Protein AF-X6GW49-F1 (afdb_monomer_lite)

Structure (mmCIF, N/CA/C/O backbone):
data_AF-X6GW49-F1
#
_entry.id   AF-X6GW49-F1
#
loop_
_atom_site.group_PDB
_atom_site.id
_atom_site.type_symbol
_atom_site.label_atom_id
_atom_site.label_alt_id
_atom_site.label_comp_id
_atom_site.label_asym_id
_atom_site.label_entity_id
_atom_site.label_seq_id
_atom_site.pdbx_PDB_ins_code
_atom_site.Cartn_x
_atom_site.Cartn_y
_atom_site.Cartn_z
_atom_site.occupancy
_atom_site.B_iso_or_equiv
_atom_site.auth_seq_id
_atom_site.auth_comp_id
_atom_site.auth_asym_id
_atom_site.auth_atom_id
_atom_site.pdbx_PDB_model_num
ATOM 1 N N . MET A 1 1 ? -3.296 -6.274 -14.063 1.00 69.88 1 MET A N 1
ATOM 2 C CA . MET A 1 1 ? -2.444 -6.540 -12.881 1.00 69.88 1 MET A CA 1
ATOM 3 C C . MET A 1 1 ? -2.316 -5.297 -12.010 1.00 69.88 1 MET A C 1
ATOM 5 O O . MET A 1 1 ? -2.783 -5.342 -10.883 1.00 69.88 1 MET A O 1
ATOM 9 N N . LEU A 1 2 ? -1.784 -4.180 -12.525 1.00 82.44 2 LEU A N 1
ATOM 10 C CA . LEU A 1 2 ? -1.630 -2.944 -11.738 1.00 82.44 2 LEU A CA 1
ATOM 11 C C . LEU A 1 2 ? -2.957 -2.358 -11.237 1.00 82.44 2 LEU A C 1
ATOM 13 O O . LEU A 1 2 ? -3.031 -1.969 -10.076 1.00 82.44 2 LEU A O 1
ATOM 17 N N . ASP A 1 3 ? -4.015 -2.382 -12.053 1.00 88.25 3 ASP A N 1
ATOM 18 C CA . ASP A 1 3 ? -5.339 -1.904 -11.620 1.00 88.25 3 ASP A CA 1
ATOM 19 C C . ASP A 1 3 ? -5.921 -2.747 -10.482 1.00 88.25 3 ASP A C 1
ATOM 21 O O . ASP A 1 3 ? -6.488 -2.203 -9.540 1.00 88.25 3 ASP A O 1
ATOM 25 N N . ALA A 1 4 ? -5.727 -4.069 -10.532 1.00 89.88 4 ALA A N 1
ATOM 26 C CA . ALA A 1 4 ? -6.169 -4.983 -9.482 1.00 89.88 4 ALA A CA 1
ATOM 27 C C . ALA A 1 4 ? -5.358 -4.790 -8.191 1.00 89.88 4 ALA A C 1
ATOM 29 O O . ALA A 1 4 ? -5.943 -4.690 -7.119 1.00 89.88 4 ALA A O 1
ATOM 30 N N . ASN A 1 5 ? -4.031 -4.645 -8.297 1.00 90.56 5 ASN A N 1
ATOM 31 C CA . ASN A 1 5 ? -3.167 -4.325 -7.158 1.00 90.56 5 ASN A CA 1
ATOM 32 C C . ASN A 1 5 ? -3.579 -2.997 -6.504 1.00 90.56 5 ASN A C 1
ATOM 34 O O . ASN A 1 5 ? -3.729 -2.912 -5.288 1.00 90.56 5 ASN A O 1
ATOM 38 N N . ARG A 1 6 ? -3.826 -1.964 -7.319 1.00 93.00 6 ARG A N 1
ATOM 39 C CA . ARG A 1 6 ? -4.329 -0.679 -6.833 1.00 93.00 6 ARG A CA 1
ATOM 40 C C . ARG A 1 6 ? -5.670 -0.854 -6.130 1.00 93.00 6 ARG A C 1
ATOM 42 O O . ARG A 1 6 ? -5.821 -0.390 -5.009 1.00 93.00 6 ARG A O 1
ATOM 49 N N . ALA A 1 7 ? -6.635 -1.505 -6.774 1.00 95.75 7 ALA A N 1
ATOM 50 C CA . ALA A 1 7 ? -7.968 -1.699 -6.214 1.00 95.75 7 ALA A CA 1
ATOM 51 C C . ALA A 1 7 ? -7.921 -2.439 -4.869 1.00 95.75 7 ALA A C 1
ATOM 53 O O . ALA A 1 7 ? -8.584 -2.010 -3.926 1.00 95.75 7 ALA A O 1
ATOM 54 N N . PHE A 1 8 ? -7.093 -3.483 -4.758 1.00 95.94 8 PHE A N 1
ATOM 55 C CA . PHE A 1 8 ? -6.880 -4.233 -3.522 1.00 95.94 8 PHE A CA 1
ATOM 56 C C . PHE A 1 8 ? -6.423 -3.320 -2.375 1.00 95.94 8 PHE A C 1
ATOM 58 O O . PHE A 1 8 ? -7.133 -3.162 -1.382 1.00 95.94 8 PHE A O 1
ATOM 65 N N . HIS A 1 9 ? -5.287 -2.639 -2.547 1.00 96.56 9 HIS A N 1
ATOM 66 C CA . HIS A 1 9 ? -4.721 -1.774 -1.507 1.00 96.56 9 HIS A CA 1
ATOM 67 C C . HIS A 1 9 ? -5.637 -0.600 -1.157 1.00 96.56 9 HIS A C 1
ATOM 69 O O . HIS A 1 9 ? -5.849 -0.296 0.015 1.00 96.56 9 HIS A O 1
ATOM 75 N N . PHE A 1 10 ? -6.232 0.044 -2.163 1.00 96.62 10 PHE A N 1
ATOM 76 C CA . PHE A 1 10 ? -7.094 1.205 -1.942 1.00 96.62 10 PHE A CA 1
ATOM 77 C C . PHE A 1 10 ? -8.405 0.856 -1.242 1.00 96.62 10 PHE A C 1
ATOM 79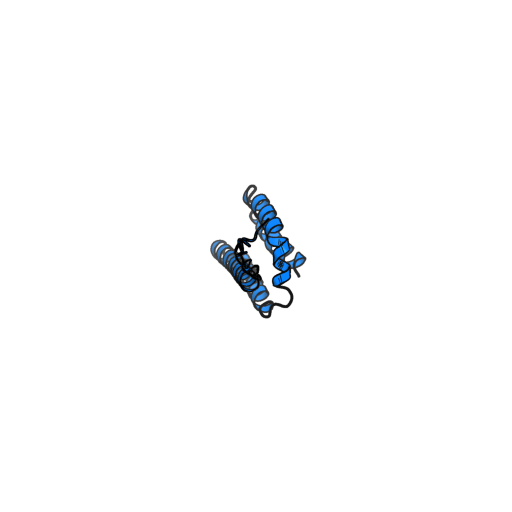 O O . PHE A 1 10 ? -8.892 1.675 -0.466 1.00 96.62 10 PHE A O 1
ATOM 86 N N . THR A 1 11 ? -8.938 -0.351 -1.446 1.00 97.44 11 THR A N 1
ATOM 87 C CA . THR A 1 11 ? -10.104 -0.830 -0.690 1.00 97.44 11 THR A CA 1
ATOM 88 C C . THR A 1 11 ? -9.793 -0.871 0.807 1.00 97.44 11 THR A C 1
ATOM 90 O O . THR A 1 11 ? -10.584 -0.398 1.621 1.00 97.44 11 THR A O 1
ATOM 93 N N . ILE A 1 12 ? -8.602 -1.353 1.177 1.00 96.75 12 ILE A N 1
ATOM 94 C CA . ILE A 1 12 ? -8.159 -1.417 2.575 1.00 96.75 12 ILE A CA 1
ATOM 95 C C . ILE A 1 12 ? -7.955 -0.007 3.146 1.00 96.75 12 ILE A C 1
ATOM 97 O O . ILE A 1 12 ? -8.435 0.302 4.237 1.00 96.75 12 ILE A O 1
ATOM 101 N N . TYR A 1 13 ? -7.288 0.883 2.406 1.00 96.25 13 TYR A N 1
ATOM 102 C CA . TYR A 1 13 ? -7.038 2.254 2.868 1.00 96.25 13 TYR A CA 1
ATOM 103 C C . TYR A 1 13 ? -8.320 3.068 3.053 1.00 96.25 13 TYR A C 1
ATOM 105 O O . TYR A 1 13 ? -8.415 3.853 3.996 1.00 96.25 13 TYR A O 1
ATOM 113 N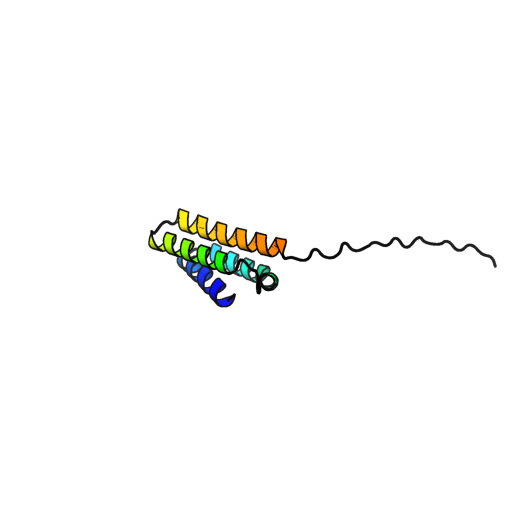 N . GLN A 1 14 ? -9.316 2.869 2.187 1.00 96.56 14 GLN A N 1
ATOM 114 C CA . GLN A 1 14 ? -10.634 3.487 2.332 1.00 96.56 14 GLN A CA 1
ATOM 115 C C . GLN A 1 14 ? -11.369 2.953 3.565 1.00 96.56 14 GLN A C 1
ATOM 117 O O . GLN A 1 14 ? -11.927 3.741 4.328 1.00 96.56 14 GLN A O 1
ATOM 122 N N . ALA A 1 15 ? -11.317 1.638 3.806 1.00 95.75 15 ALA A N 1
ATOM 123 C CA . ALA A 1 15 ? -11.933 1.017 4.977 1.00 95.75 15 ALA A CA 1
ATOM 124 C C . ALA A 1 15 ? -11.325 1.502 6.308 1.00 95.75 15 ALA A C 1
ATOM 126 O O . ALA A 1 15 ? -12.024 1.546 7.318 1.00 95.75 15 ALA A O 1
ATOM 127 N N . ALA A 1 16 ? -10.056 1.928 6.313 1.00 93.81 16 ALA A N 1
ATOM 128 C CA . ALA A 1 16 ? -9.405 2.498 7.495 1.00 93.81 16 ALA A CA 1
ATOM 129 C C . ALA A 1 16 ? -9.978 3.867 7.929 1.00 93.81 16 ALA A C 1
ATOM 131 O O . ALA A 1 16 ? -9.683 4.324 9.033 1.00 93.81 16 ALA A O 1
ATOM 132 N N . GLY A 1 17 ? -10.766 4.543 7.082 1.00 94.44 17 GLY A N 1
ATOM 133 C CA . GLY A 1 17 ? -11.525 5.746 7.453 1.00 94.44 17 GLY A CA 1
ATOM 134 C C . GLY A 1 17 ? -10.690 6.992 7.776 1.00 94.44 17 GLY A C 1
ATOM 135 O O . GLY A 1 17 ? -11.199 7.940 8.369 1.00 94.44 17 GLY A O 1
ATOM 136 N N . SER A 1 18 ? -9.403 7.018 7.417 1.00 95.00 18 SER A N 1
ATOM 137 C CA . SER A 1 18 ? -8.534 8.160 7.713 1.00 95.00 18 SER A CA 1
ATOM 138 C C . SER A 1 18 ? -8.653 9.262 6.658 1.00 95.00 18 SER A C 1
ATOM 140 O O . SER A 1 18 ? -8.131 9.135 5.549 1.00 95.00 18 SER A O 1
ATOM 142 N N . GLU A 1 19 ? -9.242 10.395 7.044 1.00 91.88 19 GLU A N 1
ATOM 143 C CA . GLU A 1 19 ? -9.403 11.583 6.186 1.00 91.88 19 GLU A CA 1
ATOM 144 C C . GLU A 1 19 ? -8.072 12.197 5.718 1.00 91.88 19 GLU A C 1
ATOM 146 O O . GLU A 1 19 ? -8.028 12.908 4.717 1.00 91.88 19 GLU A O 1
ATOM 151 N N . LYS A 1 20 ? -6.975 11.934 6.439 1.00 94.56 20 LYS A N 1
ATOM 152 C CA . LYS A 1 20 ? -5.649 12.492 6.131 1.00 94.56 20 LYS A CA 1
ATOM 153 C C . LYS A 1 20 ? -4.763 11.525 5.357 1.00 94.56 20 LYS A C 1
ATOM 155 O O . LYS A 1 20 ? -4.012 11.962 4.492 1.00 94.56 20 LYS A O 1
ATOM 160 N N . LEU A 1 21 ? -4.817 10.228 5.671 1.00 93.31 21 LEU A N 1
ATOM 161 C CA . LEU A 1 21 ? -3.896 9.258 5.075 1.00 93.31 21 LEU A CA 1
ATOM 162 C C . LEU A 1 21 ? -4.246 8.946 3.623 1.00 93.31 21 LEU A C 1
ATOM 164 O O . LEU A 1 21 ? -3.335 8.832 2.807 1.00 93.31 21 LEU A O 1
ATOM 168 N N . LEU A 1 22 ? -5.534 8.840 3.283 1.00 95.69 22 LEU A N 1
ATOM 169 C CA . LEU A 1 22 ? -5.940 8.452 1.933 1.00 95.69 22 LEU A CA 1
ATOM 170 C C . LEU A 1 22 ? -5.445 9.441 0.853 1.00 95.69 22 LEU A C 1
ATOM 172 O O . LEU A 1 22 ? -4.795 8.975 -0.085 1.00 95.69 22 LEU A O 1
ATOM 176 N N . PRO A 1 23 ? -5.602 10.776 1.001 1.00 96.44 23 PRO A N 1
ATOM 177 C CA . PRO A 1 23 ? -5.040 11.730 0.038 1.00 96.44 23 PRO A CA 1
ATOM 178 C C . PRO A 1 23 ? -3.509 11.656 -0.079 1.00 96.44 23 PRO A C 1
ATOM 180 O O . PRO A 1 23 ? -2.950 11.794 -1.168 1.00 96.44 23 PRO A O 1
ATOM 183 N N . CYS A 1 24 ? -2.803 11.409 1.032 1.00 97.00 24 CYS A N 1
ATOM 184 C CA . CYS A 1 24 ? -1.350 11.230 1.002 1.00 97.00 24 CYS A CA 1
ATOM 185 C C . CYS A 1 24 ? -0.952 9.979 0.208 1.00 97.00 24 CYS A C 1
ATOM 187 O O . CYS A 1 24 ? -0.020 10.031 -0.593 1.00 97.00 24 CYS A O 1
ATOM 189 N N . ILE A 1 25 ? -1.665 8.868 0.402 1.00 95.94 25 ILE A N 1
ATOM 190 C CA . ILE A 1 25 ? -1.420 7.614 -0.317 1.00 95.94 25 ILE A CA 1
ATOM 191 C C . ILE A 1 25 ? -1.722 7.774 -1.811 1.00 95.94 25 ILE A C 1
ATOM 193 O O . ILE A 1 25 ? -0.942 7.303 -2.636 1.00 95.94 25 ILE A O 1
ATOM 197 N N . GLU A 1 26 ? -2.798 8.475 -2.180 1.00 95.50 26 GLU A N 1
ATOM 198 C CA . GLU A 1 26 ? -3.119 8.796 -3.578 1.00 95.50 26 GLU A CA 1
ATOM 199 C C . GLU A 1 26 ? -1.979 9.540 -4.269 1.00 95.50 26 GLU A C 1
ATOM 201 O O . GLU A 1 26 ? -1.536 9.145 -5.350 1.00 95.50 26 GLU A O 1
ATOM 206 N N . MET A 1 27 ? -1.464 10.584 -3.620 1.00 96.75 27 MET A N 1
ATOM 207 C CA . MET A 1 27 ? -0.344 11.361 -4.138 1.00 96.75 27 MET A CA 1
ATOM 208 C C . MET A 1 27 ? 0.909 10.492 -4.317 1.00 96.75 27 MET A C 1
ATOM 210 O O . MET A 1 27 ? 1.548 10.548 -5.368 1.00 96.75 27 MET A O 1
ATOM 214 N N . LEU A 1 28 ? 1.259 9.679 -3.316 1.00 94.56 28 LEU A N 1
ATOM 215 C CA . LEU A 1 28 ? 2.417 8.782 -3.386 1.00 94.56 28 LEU A CA 1
ATOM 216 C C . LEU A 1 28 ? 2.259 7.729 -4.489 1.00 94.56 28 LEU A C 1
ATOM 218 O O . LEU A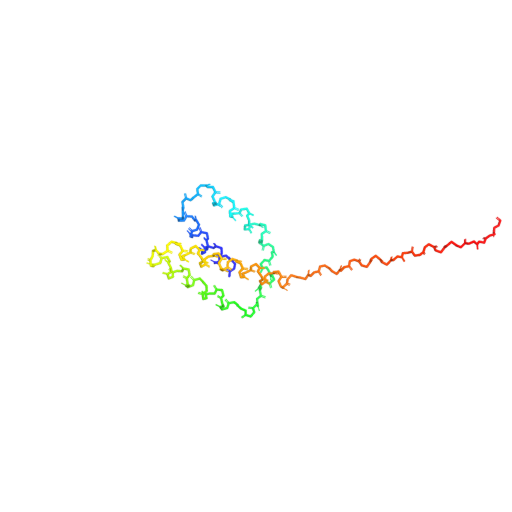 1 28 ? 3.211 7.449 -5.218 1.00 94.56 28 LEU A O 1
ATOM 222 N N . TRP A 1 29 ? 1.049 7.195 -4.668 1.00 93.88 29 TRP A N 1
ATOM 223 C CA . TRP A 1 29 ? 0.741 6.243 -5.731 1.00 93.88 29 TRP A CA 1
ATOM 224 C C . TRP A 1 29 ? 0.965 6.842 -7.127 1.00 93.88 29 TRP A C 1
ATOM 226 O O . TRP A 1 29 ? 1.546 6.193 -7.997 1.00 93.88 29 TRP A O 1
ATOM 236 N N . LEU A 1 30 ? 0.540 8.090 -7.348 1.00 93.56 30 LEU A N 1
ATOM 237 C CA . LEU A 1 30 ? 0.758 8.783 -8.623 1.00 93.56 30 LEU A CA 1
ATOM 238 C C . LEU A 1 30 ? 2.248 8.993 -8.919 1.00 93.56 30 LEU A C 1
ATOM 240 O O . LEU A 1 30 ? 2.664 8.853 -10.067 1.00 93.56 30 LEU A O 1
ATOM 244 N N . GLN A 1 31 ? 3.052 9.288 -7.895 1.00 93.00 31 GLN A N 1
ATOM 245 C CA . GLN A 1 31 ? 4.497 9.474 -8.049 1.00 93.00 31 GLN A CA 1
ATOM 246 C C . GLN A 1 31 ? 5.219 8.169 -8.398 1.00 93.00 31 GLN A C 1
ATOM 248 O O . GLN A 1 31 ? 6.123 8.186 -9.231 1.00 93.00 31 GLN A O 1
ATOM 253 N N . ILE A 1 32 ? 4.824 7.042 -7.792 1.00 89.94 32 ILE A N 1
ATOM 254 C CA . ILE A 1 32 ? 5.466 5.740 -8.036 1.00 89.94 32 ILE A CA 1
ATOM 255 C C . ILE A 1 32 ? 4.924 5.024 -9.289 1.00 89.94 32 ILE A C 1
ATOM 257 O O . ILE A 1 32 ? 5.591 4.152 -9.840 1.00 89.94 32 ILE A O 1
ATOM 261 N N . GLY A 1 33 ? 3.748 5.418 -9.790 1.00 87.81 33 GLY A N 1
ATOM 262 C CA . GLY A 1 33 ? 3.081 4.819 -10.953 1.00 87.81 33 GLY A CA 1
ATOM 263 C C . GLY A 1 33 ? 3.983 4.544 -12.172 1.00 87.81 33 GLY A C 1
ATOM 264 O O . GLY A 1 33 ? 3.975 3.413 -12.664 1.00 87.81 33 GLY A O 1
ATOM 265 N N . PRO A 1 34 ? 4.800 5.511 -12.642 1.00 88.44 34 PRO A N 1
ATOM 266 C CA . PRO A 1 34 ? 5.709 5.321 -13.778 1.00 88.44 34 PRO A CA 1
ATOM 267 C C . PRO A 1 34 ? 6.766 4.224 -13.581 1.00 88.44 34 PRO A C 1
ATOM 269 O O . PRO A 1 34 ? 7.290 3.694 -14.558 1.00 88.44 34 PRO A O 1
ATOM 272 N N . TYR A 1 35 ? 7.078 3.870 -12.333 1.00 87.25 35 TYR A N 1
ATOM 273 C CA . TYR A 1 35 ? 8.124 2.908 -11.998 1.00 87.25 35 TYR A CA 1
ATOM 274 C C . TYR A 1 35 ? 7.621 1.464 -12.030 1.00 87.25 35 TYR A C 1
ATOM 276 O O . TYR A 1 35 ? 8.414 0.558 -12.252 1.00 87.25 35 TYR A O 1
ATOM 284 N N . PHE A 1 36 ? 6.313 1.216 -11.896 1.00 86.00 36 PHE A N 1
ATOM 285 C CA . PHE A 1 36 ? 5.776 -0.150 -11.870 1.00 86.00 36 PHE A CA 1
ATOM 286 C C . PHE A 1 36 ? 6.023 -0.950 -13.154 1.00 86.00 36 PHE A C 1
ATOM 288 O O . PHE A 1 36 ? 6.021 -2.179 -13.117 1.00 86.00 36 PHE A O 1
ATOM 295 N N . GLY A 1 37 ? 6.281 -0.277 -14.279 1.00 83.69 37 GLY A N 1
ATOM 296 C CA . GLY A 1 37 ? 6.626 -0.937 -15.536 1.00 83.69 37 GLY A CA 1
ATOM 297 C C . GLY A 1 37 ? 7.855 -1.848 -15.437 1.00 83.69 37 GLY A C 1
ATOM 298 O O . GLY A 1 37 ? 7.915 -2.838 -16.164 1.00 83.69 37 GLY A O 1
ATOM 299 N N . VAL A 1 38 ? 8.793 -1.572 -14.517 1.00 84.25 38 VAL A N 1
ATOM 300 C CA . VAL A 1 38 ? 10.006 -2.392 -14.325 1.00 84.25 38 VAL A CA 1
ATOM 301 C C . VAL A 1 38 ? 9.717 -3.758 -13.698 1.00 84.25 38 VAL A C 1
ATOM 303 O O . VAL A 1 38 ? 10.528 -4.669 -13.820 1.00 84.25 38 VAL A O 1
ATOM 306 N N . LEU A 1 39 ? 8.556 -3.918 -13.054 1.00 80.75 39 LEU A N 1
ATOM 307 C CA . LEU A 1 39 ? 8.137 -5.177 -12.434 1.00 80.75 39 LEU A CA 1
ATOM 308 C C . LEU A 1 39 ? 7.390 -6.103 -13.410 1.00 80.75 39 LEU A C 1
ATOM 310 O O . LEU A 1 39 ? 7.028 -7.227 -13.053 1.00 80.75 39 LEU A O 1
ATOM 314 N N . ASN A 1 40 ? 7.138 -5.663 -14.646 1.00 79.19 40 ASN A N 1
ATOM 315 C CA . ASN A 1 40 ? 6.458 -6.487 -15.641 1.00 79.19 40 ASN A CA 1
ATOM 316 C C . ASN A 1 40 ? 7.300 -7.719 -15.996 1.00 79.19 40 ASN A C 1
ATOM 318 O O . ASN A 1 40 ? 8.438 -7.602 -16.441 1.00 79.19 40 ASN A O 1
ATOM 322 N N . GLY A 1 41 ? 6.719 -8.910 -15.826 1.00 71.25 41 GLY A N 1
ATOM 323 C CA . GLY A 1 41 ? 7.421 -10.174 -16.069 1.00 71.25 41 GLY A CA 1
ATOM 324 C C . GLY A 1 41 ? 8.469 -10.518 -15.008 1.00 71.25 41 GLY A C 1
ATOM 325 O O . GLY A 1 41 ? 9.270 -11.425 -15.229 1.00 71.25 41 GLY A O 1
ATOM 326 N N . HIS A 1 42 ? 8.474 -9.819 -13.866 1.00 74.75 42 HIS A N 1
ATOM 327 C CA . HIS A 1 42 ? 9.403 -10.111 -12.783 1.00 74.75 42 HIS A CA 1
ATOM 328 C C . HIS A 1 42 ? 9.160 -11.534 -12.228 1.00 74.75 42 HIS A C 1
ATOM 330 O O . HIS A 1 42 ? 8.009 -11.911 -11.994 1.00 74.75 42 HIS A O 1
ATOM 336 N N . PRO A 1 43 ? 10.202 -12.351 -11.982 1.00 69.81 43 PRO A N 1
ATOM 337 C CA . PRO A 1 43 ? 10.024 -13.748 -11.568 1.00 69.81 43 PRO A CA 1
ATOM 338 C C . PRO A 1 43 ? 9.275 -13.918 -10.238 1.00 69.81 43 PRO A C 1
ATOM 340 O O . PRO A 1 43 ? 8.697 -14.971 -9.984 1.00 69.81 43 PRO A O 1
ATOM 343 N N . SER A 1 44 ? 9.275 -12.889 -9.384 1.00 71.12 44 SER A N 1
ATOM 344 C CA . SER A 1 44 ? 8.649 -12.918 -8.056 1.00 71.12 44 SER A CA 1
ATOM 345 C C . SER A 1 44 ? 7.160 -12.554 -8.045 1.00 71.12 44 SER A C 1
ATOM 347 O O . SER A 1 44 ? 6.611 -12.365 -6.964 1.00 71.12 44 SER A O 1
ATOM 349 N N . LEU A 1 45 ? 6.474 -12.487 -9.193 1.00 73.38 45 LEU A N 1
ATOM 350 C CA . LEU A 1 45 ? 5.042 -12.150 -9.225 1.00 73.38 45 LEU A CA 1
ATOM 351 C C . LEU A 1 45 ? 4.183 -13.032 -8.296 1.00 73.38 45 LEU A C 1
ATOM 353 O O . LEU A 1 45 ? 3.266 -12.517 -7.665 1.00 73.38 45 LEU A O 1
ATOM 357 N N . GLY A 1 46 ? 4.523 -14.320 -8.147 1.00 80.44 46 GLY A N 1
ATOM 358 C CA . GLY A 1 46 ? 3.853 -15.220 -7.197 1.00 80.44 46 GLY A CA 1
ATOM 359 C C . GLY A 1 46 ? 3.997 -14.777 -5.737 1.00 80.44 46 GLY A C 1
ATOM 360 O O . GLY A 1 46 ? 3.014 -14.732 -5.011 1.00 80.44 46 GLY A O 1
ATOM 361 N N . ARG A 1 47 ? 5.185 -14.306 -5.340 1.00 84.69 47 ARG A N 1
ATOM 362 C CA . ARG A 1 47 ? 5.449 -13.810 -3.979 1.00 84.69 47 ARG A CA 1
ATOM 363 C C . ARG A 1 47 ? 4.561 -12.612 -3.628 1.00 84.69 47 ARG A C 1
ATOM 365 O O . ARG A 1 47 ? 4.160 -12.492 -2.481 1.00 84.69 47 ARG A O 1
ATOM 372 N N . TYR A 1 48 ? 4.219 -11.736 -4.579 1.00 86.00 48 TYR A N 1
ATOM 373 C CA . TYR A 1 48 ? 3.292 -10.629 -4.300 1.00 86.00 48 TYR A CA 1
ATOM 374 C C . TYR A 1 48 ? 1.863 -11.101 -4.019 1.00 86.00 48 TYR A C 1
ATOM 376 O O . TYR A 1 48 ? 1.156 -10.431 -3.272 1.00 86.00 48 TYR A O 1
ATOM 384 N N . HIS A 1 49 ? 1.444 -12.224 -4.606 1.00 88.50 49 HIS A N 1
ATOM 385 C CA . HIS A 1 49 ? 0.133 -12.809 -4.335 1.00 88.50 49 HIS A CA 1
ATOM 386 C C . HIS A 1 49 ? 0.102 -13.439 -2.940 1.00 88.50 49 HIS A C 1
ATOM 388 O O . HIS A 1 49 ? -0.817 -13.139 -2.185 1.00 88.50 49 HIS A O 1
ATOM 394 N N . ASP A 1 50 ? 1.144 -14.186 -2.560 1.00 91.38 50 ASP A N 1
ATOM 395 C CA . ASP A 1 50 ? 1.281 -14.746 -1.206 1.00 91.38 50 ASP A CA 1
ATOM 396 C C . ASP A 1 50 ? 1.204 -13.640 -0.131 1.00 91.38 50 ASP A C 1
ATOM 398 O O . ASP A 1 50 ? 0.627 -13.810 0.943 1.00 91.38 50 ASP A O 1
ATOM 402 N N . GLU A 1 51 ? 1.751 -12.455 -0.428 1.00 92.12 51 GLU A N 1
A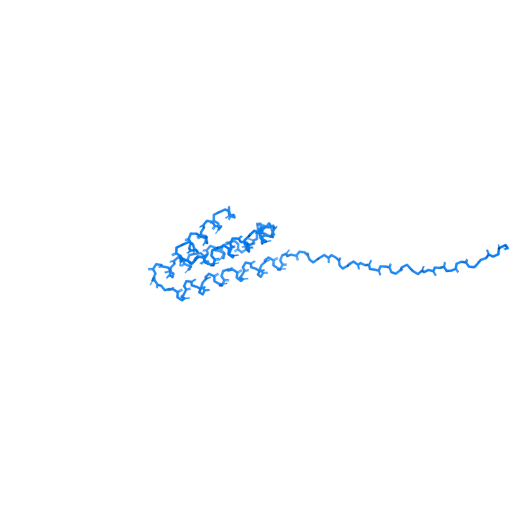TOM 403 C CA . GLU A 1 51 ? 1.621 -11.293 0.452 1.00 92.12 51 GLU A CA 1
ATOM 404 C C . GLU A 1 51 ? 0.191 -10.773 0.572 1.00 92.12 51 GLU A C 1
ATOM 406 O O . GLU A 1 51 ? -0.215 -10.362 1.658 1.00 92.12 51 GLU A O 1
ATOM 411 N N . HIS A 1 52 ? -0.565 -10.747 -0.528 1.00 95.62 52 HIS A N 1
ATOM 412 C CA . HIS A 1 52 ? -1.964 -10.316 -0.507 1.00 95.62 52 HIS A CA 1
ATOM 413 C C . HIS A 1 52 ? -2.819 -11.300 0.282 1.00 95.62 52 HIS A C 1
ATOM 415 O O . HIS A 1 52 ? -3.623 -10.857 1.100 1.00 95.62 52 HIS A O 1
ATOM 421 N N . GLU A 1 53 ? -2.596 -12.603 0.110 1.00 96.31 53 GLU A N 1
ATOM 422 C CA . GLU A 1 53 ? -3.249 -13.644 0.912 1.00 96.31 53 GLU A CA 1
ATOM 423 C C . GLU A 1 53 ? -2.968 -13.435 2.399 1.00 96.31 53 GLU A C 1
ATOM 425 O O . GLU A 1 53 ? -3.896 -13.353 3.200 1.00 96.31 53 GLU A O 1
ATOM 430 N N . ARG A 1 54 ? -1.708 -13.186 2.766 1.00 96.75 54 ARG A N 1
ATOM 431 C CA . ARG A 1 54 ? -1.348 -12.903 4.157 1.00 96.75 54 ARG A CA 1
ATOM 432 C C . ARG A 1 54 ? -1.994 -11.630 4.704 1.00 96.75 54 ARG A C 1
ATOM 434 O O . ARG A 1 54 ? -2.304 -11.571 5.888 1.00 96.75 54 ARG A O 1
ATOM 441 N N . ILE A 1 55 ? -2.180 -10.591 3.889 1.00 98.19 55 ILE A N 1
ATOM 442 C CA . ILE A 1 55 ? -2.922 -9.390 4.306 1.00 98.19 55 ILE A CA 1
ATOM 443 C C . ILE A 1 55 ? -4.390 -9.748 4.567 1.00 98.19 55 ILE A C 1
ATOM 445 O O . ILE A 1 55 ? -4.936 -9.327 5.584 1.00 98.19 55 ILE A O 1
ATOM 449 N N . ILE A 1 56 ? -5.010 -10.534 3.682 1.00 98.19 56 ILE A N 1
ATOM 450 C CA . ILE A 1 56 ? -6.404 -10.976 3.820 1.00 98.19 56 ILE A CA 1
ATOM 451 C C . ILE A 1 56 ? -6.582 -11.795 5.099 1.00 98.19 56 ILE A C 1
ATOM 453 O O . ILE A 1 56 ? -7.446 -11.448 5.897 1.00 98.19 56 ILE A O 1
ATOM 457 N N . GLU A 1 57 ? -5.727 -12.791 5.348 1.00 98.38 57 GLU A N 1
ATOM 458 C CA . GLU A 1 57 ? -5.763 -13.612 6.569 1.00 98.38 57 GLU A CA 1
ATOM 459 C C . GLU A 1 57 ? -5.783 -12.742 7.834 1.00 98.38 57 GLU A C 1
ATOM 461 O O . GLU A 1 57 ? -6.616 -12.923 8.719 1.00 98.38 57 GLU A O 1
ATOM 466 N N . ARG A 1 58 ? -4.911 -11.726 7.902 1.00 98.50 58 ARG A N 1
ATOM 467 C CA . ARG A 1 58 ? -4.837 -10.821 9.062 1.00 98.50 58 ARG A CA 1
ATOM 468 C C . ARG A 1 58 ? -6.087 -9.967 9.218 1.00 98.50 58 ARG A C 1
ATOM 470 O O . ARG A 1 58 ? -6.503 -9.690 10.340 1.00 98.50 58 ARG A O 1
ATOM 477 N N . LEU A 1 59 ? -6.682 -9.537 8.108 1.00 97.94 59 LEU A N 1
ATOM 478 C CA . LEU A 1 59 ? -7.936 -8.788 8.127 1.00 97.94 59 LEU A CA 1
ATOM 479 C C . LEU A 1 59 ? -9.111 -9.672 8.576 1.00 97.94 59 LEU A C 1
ATOM 481 O O . LEU A 1 59 ? -9.936 -9.213 9.365 1.00 97.94 59 LEU A O 1
ATOM 485 N N . GLU A 1 60 ? -9.169 -10.929 8.130 1.00 98.19 60 GLU A N 1
ATOM 486 C CA . GLU A 1 60 ? -10.187 -11.911 8.536 1.00 98.19 60 GLU A CA 1
ATOM 487 C C . GLU A 1 60 ? -10.084 -12.270 10.024 1.00 98.19 60 GLU A C 1
ATOM 489 O O . GLU A 1 60 ? -11.100 -12.365 10.714 1.00 98.19 60 GLU A O 1
ATOM 494 N N . GLU A 1 61 ? -8.861 -12.377 10.544 1.00 98.31 61 GLU A N 1
ATOM 495 C CA . GLU A 1 61 ? -8.570 -12.568 11.970 1.00 98.31 61 GLU A CA 1
ATOM 496 C C . GLU A 1 61 ? -8.830 -11.312 12.822 1.00 98.31 61 GLU A C 1
ATOM 498 O O . GLU A 1 61 ? -8.710 -11.361 14.047 1.00 98.31 61 GLU A O 1
ATOM 503 N N . GLN A 1 62 ? -9.186 -10.181 12.199 1.00 97.62 62 GLN A N 1
ATOM 504 C CA . GLN A 1 62 ? -9.307 -8.867 12.845 1.00 97.62 62 GLN A CA 1
ATOM 505 C C . GLN A 1 62 ? -8.007 -8.413 13.545 1.00 97.62 62 GLN A C 1
ATOM 507 O O . GLN A 1 62 ? -8.024 -7.591 14.466 1.00 97.62 62 GLN A O 1
ATOM 512 N N . ASP A 1 63 ? -6.860 -8.909 13.080 1.00 98.44 63 ASP A N 1
ATOM 513 C CA . ASP A 1 63 ? -5.523 -8.582 13.567 1.00 98.44 63 ASP A CA 1
ATOM 514 C C . ASP A 1 63 ? -5.025 -7.289 12.903 1.00 98.44 63 ASP A C 1
ATOM 516 O O . ASP A 1 63 ? -4.265 -7.298 11.933 1.00 98.44 63 ASP A O 1
ATOM 520 N N . GLY A 1 64 ? -5.474 -6.144 13.425 1.00 97.00 64 GLY A N 1
ATOM 521 C CA . GLY A 1 64 ? -5.083 -4.821 12.923 1.00 97.00 64 GLY A CA 1
ATOM 522 C C . GLY A 1 64 ? -3.560 -4.600 12.861 1.00 97.00 64 GLY A C 1
ATOM 523 O O . GLY A 1 64 ? -3.053 -4.214 11.803 1.00 97.00 64 GLY A O 1
ATOM 524 N N . PRO A 1 65 ? -2.802 -4.850 13.948 1.00 98.06 65 PRO A N 1
ATOM 525 C CA . PRO A 1 65 ? -1.341 -4.772 13.927 1.00 98.06 65 PRO A CA 1
ATOM 526 C C . PRO A 1 65 ? -0.699 -5.720 12.905 1.00 98.06 65 PRO A C 1
ATOM 528 O O . PRO A 1 65 ? 0.230 -5.327 12.196 1.00 98.06 65 PRO A O 1
ATOM 531 N N . GLY A 1 66 ? -1.199 -6.949 12.782 1.00 98.12 66 GLY A N 1
ATOM 532 C CA . GLY A 1 66 ? -0.699 -7.908 11.803 1.00 98.12 66 GLY A CA 1
ATOM 533 C C . GLY A 1 66 ? -0.984 -7.502 10.359 1.00 98.12 66 GLY A C 1
ATOM 534 O O . GLY A 1 66 ? -0.097 -7.617 9.511 1.00 98.12 66 GLY A O 1
ATOM 535 N N . ALA A 1 67 ? -2.170 -6.960 10.075 1.00 97.75 67 ALA A N 1
ATOM 536 C CA . ALA A 1 67 ? -2.522 -6.432 8.760 1.00 97.75 67 ALA A CA 1
ATOM 537 C C . ALA A 1 67 ? -1.621 -5.245 8.389 1.00 97.75 67 ALA A C 1
ATOM 539 O O . ALA A 1 67 ? -1.088 -5.190 7.280 1.00 97.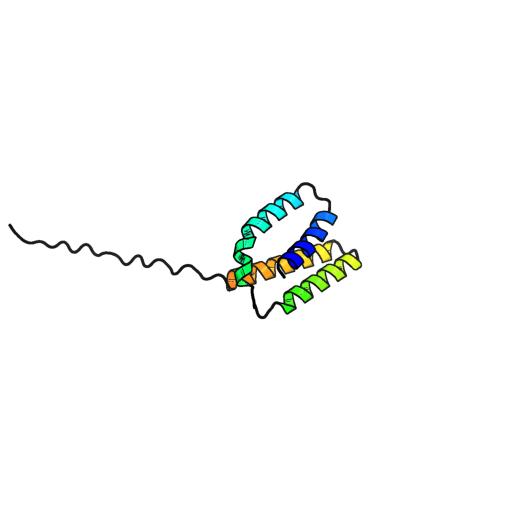75 67 ALA A O 1
ATOM 540 N N . GLN A 1 68 ? -1.368 -4.336 9.337 1.00 96.44 68 GLN A N 1
ATOM 541 C CA . GLN A 1 68 ? -0.433 -3.226 9.150 1.00 96.44 68 GLN A CA 1
ATOM 542 C C . GLN A 1 68 ? 0.981 -3.729 8.824 1.00 96.44 68 GLN A C 1
ATOM 544 O O . GLN A 1 68 ? 1.584 -3.273 7.850 1.00 96.44 68 GLN A O 1
ATOM 549 N N . ALA A 1 69 ? 1.495 -4.697 9.587 1.00 97.75 69 ALA A N 1
ATOM 550 C CA . ALA A 1 69 ? 2.810 -5.279 9.343 1.00 97.75 69 ALA A CA 1
ATOM 551 C C . ALA A 1 69 ? 2.900 -5.970 7.969 1.00 97.75 69 ALA A C 1
ATOM 553 O O . ALA A 1 69 ? 3.896 -5.801 7.261 1.00 97.75 69 ALA A O 1
ATOM 554 N N . ALA A 1 70 ? 1.861 -6.710 7.568 1.00 97.44 70 ALA A N 1
ATOM 555 C CA . ALA A 1 70 ? 1.801 -7.387 6.274 1.00 97.44 70 ALA A CA 1
ATOM 556 C C . ALA A 1 70 ? 1.783 -6.388 5.101 1.00 97.44 70 ALA A C 1
ATOM 558 O O . ALA A 1 70 ? 2.570 -6.530 4.165 1.00 97.44 70 ALA A O 1
ATOM 559 N N . ILE A 1 71 ? 0.975 -5.325 5.188 1.00 96.81 71 ILE A N 1
ATOM 560 C CA . ILE A 1 71 ? 0.929 -4.254 4.179 1.00 96.81 71 ILE A CA 1
ATOM 561 C C . ILE A 1 71 ? 2.284 -3.549 4.069 1.00 96.81 71 ILE A C 1
ATOM 563 O O . ILE A 1 71 ? 2.807 -3.387 2.965 1.00 96.81 71 ILE A O 1
ATOM 567 N N . SER A 1 72 ? 2.889 -3.152 5.196 1.00 96.38 72 SER A N 1
ATOM 568 C CA . SER A 1 72 ? 4.201 -2.494 5.185 1.00 96.38 72 SER A CA 1
ATOM 569 C C . SER A 1 72 ? 5.272 -3.381 4.560 1.00 96.38 72 SER A C 1
ATOM 571 O O . SER A 1 72 ? 6.061 -2.912 3.743 1.00 96.38 72 SER A O 1
ATOM 573 N N . ARG A 1 73 ? 5.275 -4.674 4.894 1.00 95.81 73 ARG A N 1
ATOM 574 C CA . ARG A 1 73 ? 6.201 -5.640 4.305 1.00 95.81 73 ARG A CA 1
ATOM 575 C C . ARG A 1 73 ? 6.012 -5.760 2.794 1.00 95.81 73 ARG A C 1
ATOM 577 O O . ARG A 1 73 ? 7.010 -5.709 2.081 1.00 95.81 73 ARG A O 1
ATOM 584 N N . HIS A 1 74 ? 4.774 -5.870 2.310 1.00 95.00 74 HIS A N 1
ATOM 585 C CA . HIS A 1 74 ? 4.475 -5.943 0.879 1.00 95.00 74 HIS A CA 1
ATOM 586 C C . HIS A 1 74 ? 4.976 -4.705 0.116 1.00 95.00 74 HIS A C 1
ATOM 588 O O . HIS A 1 74 ? 5.648 -4.841 -0.908 1.00 95.00 74 HIS A O 1
ATOM 594 N N . ILE A 1 75 ? 4.706 -3.499 0.634 1.00 93.94 75 ILE A N 1
ATOM 595 C CA . ILE A 1 75 ? 5.136 -2.235 0.012 1.00 93.94 75 ILE A CA 1
ATOM 596 C C . ILE A 1 75 ? 6.665 -2.130 -0.026 1.00 93.94 75 ILE A C 1
ATOM 598 O O . ILE A 1 75 ? 7.223 -1.790 -1.069 1.00 93.94 75 ILE A O 1
ATOM 602 N N . THR A 1 76 ? 7.347 -2.442 1.080 1.00 94.25 76 THR A N 1
ATOM 603 C CA . THR A 1 76 ? 8.818 -2.401 1.155 1.00 94.25 76 THR A CA 1
ATOM 604 C C . THR A 1 76 ? 9.448 -3.362 0.157 1.00 94.25 76 THR A C 1
ATOM 606 O O . THR A 1 76 ? 10.340 -2.977 -0.590 1.00 94.25 76 THR A O 1
ATOM 609 N N . MET A 1 77 ? 8.929 -4.585 0.077 1.00 92.00 77 MET A N 1
ATOM 610 C CA . MET A 1 77 ? 9.384 -5.591 -0.877 1.00 92.00 77 MET A CA 1
ATOM 611 C C . MET A 1 77 ? 9.220 -5.128 -2.332 1.00 92.00 77 MET A C 1
ATOM 613 O O . MET A 1 77 ? 10.137 -5.292 -3.132 1.00 92.00 77 MET A O 1
ATOM 617 N N . ALA A 1 78 ? 8.078 -4.530 -2.682 1.00 90.06 78 ALA A N 1
ATOM 618 C CA . ALA A 1 78 ? 7.877 -3.990 -4.024 1.00 90.06 78 ALA A CA 1
ATOM 619 C C . ALA A 1 78 ? 8.849 -2.834 -4.317 1.00 90.06 78 ALA A C 1
ATOM 621 O O . ALA A 1 78 ? 9.388 -2.749 -5.418 1.00 90.06 78 ALA A O 1
ATOM 622 N N . ALA A 1 79 ? 9.112 -1.964 -3.337 1.00 91.12 79 ALA A N 1
ATOM 623 C CA . ALA A 1 79 ? 10.072 -0.874 -3.480 1.00 91.12 79 ALA A CA 1
ATOM 624 C C . ALA A 1 79 ? 11.509 -1.384 -3.682 1.00 91.12 79 ALA A C 1
ATOM 626 O O . ALA A 1 79 ? 12.217 -0.872 -4.546 1.00 91.12 79 ALA A O 1
ATOM 627 N N . GLU A 1 80 ? 11.930 -2.403 -2.930 1.00 91.31 80 GLU A N 1
ATOM 628 C CA . GLU A 1 80 ? 13.237 -3.053 -3.085 1.00 91.31 80 GLU A CA 1
ATOM 629 C C . GLU A 1 80 ? 13.403 -3.659 -4.483 1.00 91.31 80 GLU A C 1
ATOM 631 O O . GLU A 1 80 ? 14.416 -3.413 -5.139 1.00 91.31 80 GLU A O 1
ATOM 636 N N . ASP A 1 81 ? 12.390 -4.383 -4.969 1.00 89.94 81 ASP A N 1
ATOM 637 C CA . ASP A 1 81 ? 12.414 -4.989 -6.302 1.00 89.94 81 ASP A CA 1
ATOM 638 C C . ASP A 1 81 ? 12.442 -3.904 -7.406 1.00 89.94 81 ASP A C 1
ATOM 640 O O . ASP A 1 81 ? 13.210 -4.016 -8.365 1.00 89.94 81 ASP A O 1
ATOM 644 N N . ILE A 1 82 ? 11.685 -2.805 -7.252 1.00 88.50 82 ILE A N 1
ATOM 645 C CA . ILE A 1 82 ? 11.732 -1.650 -8.172 1.00 88.50 82 ILE A CA 1
ATOM 646 C C . ILE A 1 82 ? 13.130 -1.031 -8.197 1.00 88.50 82 ILE A C 1
ATOM 648 O O . ILE A 1 82 ? 13.663 -0.771 -9.274 1.00 88.50 82 ILE A O 1
ATOM 652 N N . LEU A 1 83 ? 13.734 -0.790 -7.030 1.00 89.50 83 LEU A N 1
ATOM 653 C CA . LEU A 1 83 ? 15.064 -0.188 -6.922 1.00 89.50 83 LEU A CA 1
ATOM 654 C C . LEU A 1 83 ? 16.153 -1.093 -7.507 1.00 89.50 83 LEU A C 1
ATOM 656 O O . LEU A 1 83 ? 17.075 -0.590 -8.146 1.00 89.50 83 LEU A O 1
ATOM 660 N N . ALA A 1 84 ? 16.043 -2.408 -7.317 1.00 88.00 84 ALA A N 1
ATOM 661 C CA . ALA A 1 84 ? 16.972 -3.381 -7.880 1.00 88.00 84 ALA A CA 1
ATOM 662 C C . ALA A 1 84 ? 16.865 -3.470 -9.411 1.00 88.00 84 ALA A C 1
ATOM 664 O O . ALA A 1 84 ? 17.880 -3.614 -10.094 1.00 88.00 84 ALA A O 1
ATOM 665 N N . ALA A 1 85 ? 15.649 -3.361 -9.950 1.00 84.69 85 ALA A N 1
ATOM 666 C CA . ALA A 1 85 ? 15.389 -3.380 -11.386 1.00 84.69 85 ALA A CA 1
ATOM 667 C C . ALA A 1 85 ? 15.634 -2.022 -12.070 1.00 84.69 85 ALA A C 1
ATOM 669 O O . ALA A 1 85 ? 15.724 -1.962 -13.298 1.00 84.69 85 ALA A O 1
ATOM 670 N N . TRP A 1 86 ? 15.735 -0.929 -11.307 1.00 80.50 86 TRP A N 1
ATOM 671 C CA . TRP A 1 86 ? 15.904 0.412 -11.855 1.00 80.50 86 TRP A CA 1
ATOM 672 C C . TRP A 1 86 ? 17.296 0.588 -12.487 1.00 80.50 86 TRP A C 1
ATOM 674 O O . TRP A 1 86 ? 18.311 0.542 -11.782 1.00 80.50 86 TRP A O 1
ATOM 684 N N . PRO A 1 87 ? 17.393 0.843 -13.807 1.00 72.88 87 PRO A N 1
ATOM 685 C CA . PRO A 1 87 ? 18.679 1.074 -14.441 1.00 72.88 87 PRO A CA 1
ATOM 686 C C . PRO A 1 87 ? 19.271 2.389 -13.927 1.00 72.88 87 PRO A C 1
ATOM 688 O O . PRO A 1 87 ? 18.710 3.471 -14.118 1.00 72.88 87 PRO A O 1
ATOM 691 N N . LYS A 1 88 ? 20.438 2.311 -13.280 1.00 58.78 88 LYS A N 1
ATOM 692 C CA . LYS A 1 88 ? 21.202 3.504 -12.907 1.00 58.78 88 LYS A CA 1
ATOM 693 C C . LYS A 1 88 ? 21.533 4.265 -14.199 1.00 58.78 88 LYS A C 1
ATOM 695 O O . LYS A 1 88 ? 22.085 3.638 -15.109 1.00 58.78 88 LYS A O 1
ATOM 700 N N . PRO A 1 89 ? 21.222 5.571 -14.320 1.00 56.03 89 PRO A N 1
ATOM 701 C CA . PRO A 1 89 ? 21.663 6.334 -15.479 1.00 56.03 89 PRO A CA 1
ATOM 702 C C . PRO A 1 89 ? 23.175 6.154 -15.599 1.00 56.03 89 PRO A C 1
ATOM 704 O O . PRO A 1 89 ? 23.890 6.262 -14.596 1.00 56.03 89 PRO A O 1
ATOM 707 N N . ALA A 1 90 ? 23.639 5.792 -16.801 1.00 53.88 90 ALA A N 1
ATOM 708 C CA . ALA A 1 90 ? 25.061 5.636 -17.064 1.00 53.88 90 ALA A CA 1
ATOM 709 C C . ALA A 1 90 ? 25.742 6.908 -16.561 1.00 53.88 90 ALA A C 1
ATOM 711 O O . ALA A 1 90 ? 25.339 8.002 -16.959 1.00 53.88 90 ALA A O 1
ATOM 712 N N . ALA A 1 91 ? 26.686 6.762 -15.623 1.00 53.00 91 ALA A N 1
ATOM 713 C CA . ALA A 1 91 ? 27.418 7.896 -15.084 1.00 53.00 91 ALA A CA 1
ATOM 714 C C . ALA A 1 91 ? 27.902 8.709 -16.281 1.00 53.00 91 ALA A C 1
ATOM 716 O O . ALA A 1 91 ? 28.614 8.174 -17.133 1.00 53.00 91 ALA A O 1
ATOM 717 N N . SER A 1 92 ? 27.420 9.947 -16.394 1.00 48.53 92 SER A N 1
ATOM 718 C CA . SER A 1 92 ? 27.799 10.841 -17.473 1.00 48.53 92 SER A CA 1
ATOM 719 C C . SER A 1 92 ? 29.315 10.908 -17.457 1.00 48.53 92 SER A C 1
ATOM 721 O O . SER A 1 92 ? 29.905 11.440 -16.513 1.00 48.53 92 SE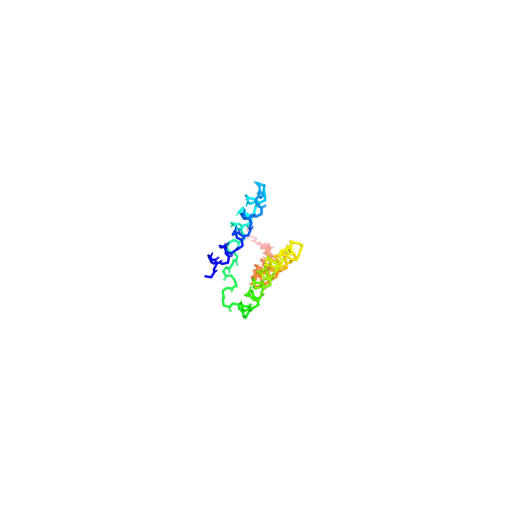R A O 1
ATOM 723 N N . ARG A 1 93 ? 29.942 10.296 -18.465 1.00 45.12 93 ARG A N 1
ATOM 724 C CA . ARG A 1 93 ? 31.356 10.482 -18.732 1.00 45.12 93 ARG A CA 1
ATOM 725 C C . ARG A 1 93 ? 31.531 11.972 -18.975 1.00 45.12 93 ARG A C 1
ATOM 727 O O . ARG A 1 93 ? 31.207 12.474 -20.047 1.00 45.12 93 ARG A O 1
ATOM 734 N N . HIS A 1 94 ? 31.987 12.694 -17.960 1.00 49.25 94 HIS A N 1
ATOM 735 C CA . HIS A 1 94 ? 32.685 13.944 -18.189 1.00 49.25 94 HIS A CA 1
ATOM 736 C C . HIS A 1 94 ? 34.026 13.554 -18.806 1.00 49.25 94 HIS A C 1
ATOM 738 O O . HIS A 1 94 ? 35.042 13.489 -18.119 1.00 49.25 94 HIS A O 1
ATOM 744 N N . ASP A 1 95 ? 33.999 13.207 -20.093 1.00 40.84 95 ASP A N 1
ATOM 745 C CA . ASP A 1 95 ? 35.204 13.129 -20.896 1.00 40.84 95 ASP A CA 1
ATOM 746 C C . ASP A 1 95 ? 35.737 14.564 -20.947 1.00 40.84 95 ASP A C 1
ATOM 748 O O . ASP A 1 95 ? 35.146 15.459 -21.557 1.00 40.84 95 ASP A O 1
ATOM 752 N N . GLY A 1 96 ? 36.787 14.801 -20.160 1.00 41.06 96 GLY A N 1
ATOM 753 C CA . GLY A 1 96 ? 37.483 16.071 -20.105 1.00 41.06 96 GLY A CA 1
ATOM 754 C C . GLY A 1 96 ? 37.960 16.430 -21.502 1.00 41.06 96 GLY A C 1
ATOM 755 O O . GLY A 1 96 ? 38.803 15.745 -22.077 1.00 41.06 96 GLY A O 1
ATOM 756 N N . VAL A 1 97 ? 37.416 17.512 -22.049 1.00 42.50 97 VAL A N 1
ATOM 757 C CA . VAL A 1 97 ? 38.014 18.169 -23.204 1.00 42.50 97 VAL A CA 1
ATOM 758 C C . VAL A 1 97 ? 39.283 18.841 -22.689 1.00 42.50 97 VAL A C 1
ATOM 760 O O . VAL A 1 97 ? 39.232 19.929 -22.115 1.00 42.50 97 VAL A O 1
ATOM 763 N N . GLU A 1 98 ? 40.423 18.166 -22.844 1.00 39.47 98 GLU A N 1
ATOM 764 C CA . GLU A 1 98 ? 41.721 18.828 -22.802 1.00 39.47 98 GLU A CA 1
ATOM 765 C C . GLU A 1 98 ? 41.717 19.926 -23.868 1.00 39.47 98 GLU A C 1
ATOM 767 O O . GLU A 1 98 ? 41.635 19.678 -25.073 1.00 39.47 98 GLU A O 1
ATOM 772 N N . HIS A 1 99 ? 41.774 21.169 -23.399 1.00 39.94 99 HIS A N 1
ATOM 773 C CA . HIS A 1 99 ? 42.012 22.336 -24.225 1.00 39.94 99 HIS A CA 1
ATOM 774 C C . HIS A 1 99 ? 43.436 22.229 -24.789 1.00 39.94 99 HIS A C 1
ATOM 776 O O . HIS A 1 99 ? 44.408 22.620 -24.142 1.00 39.94 99 HIS A O 1
ATOM 782 N N . VAL A 1 100 ? 43.576 21.693 -26.002 1.00 42.81 100 VAL A N 1
ATOM 783 C CA . VAL A 1 100 ? 44.819 21.818 -26.766 1.00 42.81 100 VAL A CA 1
ATOM 784 C C . VAL A 1 100 ? 44.954 23.287 -27.155 1.00 42.81 100 VAL A C 1
ATOM 786 O O . VAL A 1 100 ? 44.295 23.780 -28.069 1.00 42.81 100 VAL A O 1
ATOM 789 N N . VAL A 1 101 ? 45.794 24.014 -26.421 1.00 48.38 101 VAL A N 1
ATOM 790 C CA . VAL A 1 101 ? 46.274 25.334 -26.828 1.00 48.38 101 VAL A CA 1
ATOM 791 C C . VAL A 1 101 ? 47.216 25.118 -28.010 1.00 48.38 101 VAL A C 1
ATOM 793 O O . VAL A 1 101 ? 48.408 24.870 -27.838 1.00 48.38 101 VAL A O 1
ATOM 796 N N . SER A 1 102 ? 46.685 25.182 -29.230 1.00 39.62 102 SER A N 1
ATOM 797 C CA . SER A 1 102 ? 47.517 25.283 -30.426 1.00 39.62 102 SER A CA 1
ATOM 798 C C . SER A 1 102 ? 48.071 26.700 -30.529 1.00 39.62 102 SER A C 1
ATOM 800 O O . SER A 1 102 ? 47.405 27.631 -30.971 1.00 39.62 102 SER A O 1
ATOM 802 N N . SER A 1 103 ? 49.320 26.841 -30.096 1.00 41.81 103 SER A N 1
ATOM 803 C CA . SER A 1 103 ? 50.204 27.926 -30.495 1.00 41.81 103 SER A CA 1
ATOM 804 C C . SER A 1 103 ? 50.643 27.687 -31.945 1.00 41.81 103 SER A C 1
ATOM 806 O O . SER A 1 103 ? 51.188 26.623 -32.231 1.00 41.81 103 SER A O 1
ATOM 808 N N . ASN A 1 104 ? 50.370 28.631 -32.854 1.00 33.59 104 ASN A N 1
ATOM 809 C CA . ASN A 1 104 ? 51.262 28.979 -33.969 1.00 33.59 104 ASN A CA 1
ATOM 810 C C . ASN A 1 104 ? 50.769 30.216 -34.750 1.00 33.59 104 ASN A C 1
ATOM 812 O O . ASN A 1 104 ? 49.761 30.165 -35.445 1.00 33.59 104 ASN A O 1
ATOM 816 N N . LEU A 1 105 ? 51.552 31.293 -34.612 1.00 37.62 105 LEU A N 1
ATOM 817 C CA . LEU A 1 105 ? 52.102 32.160 -35.667 1.00 37.62 105 LEU A CA 1
ATOM 818 C C . LEU A 1 105 ? 51.184 32.597 -36.825 1.00 37.62 105 LEU A C 1
ATOM 820 O O . LEU A 1 105 ? 51.056 31.868 -37.807 1.00 37.62 105 LEU A O 1
ATOM 824 N N . ILE A 1 106 ? 50.727 33.857 -36.766 1.00 41.50 106 ILE A N 1
ATOM 825 C CA . ILE A 1 106 ? 51.102 34.931 -37.715 1.00 41.50 106 ILE A CA 1
ATOM 826 C C . ILE A 1 106 ? 51.364 36.199 -36.897 1.00 41.50 106 ILE A C 1
ATOM 828 O O . ILE A 1 106 ? 50.555 36.464 -35.980 1.00 41.50 106 ILE A O 1
#

Sequence (106 aa):
MLDANRAFHFTIYQAAGSEKLLPCIEMLWLQIGPYFGVLNGHPSLGRYHDEHERIIERLEEQDGPGAQAAISRHITMAAEDILAAWPKPAASRHDGVEHVVSSNLI

Secondary structure (DSSP, 8-state):
-HHHHHHHHHHHHHHTT-TTHHHHHHHHHHHHGGGGGGGTT-TTHHHHHHHHHHHHHHHHTT-HHHHHHHHHHHHHHHHHHHHHHSPPPPP---------------

pLDDT: mean 82.9, std 19.21, range [33.59, 98.5]

Radius of gyration: 22.94 Å; chains: 1; bounding box: 64×50×52 Å

Foldseek 3Di:
DVVVVCVLVLVVVVVVVDPPVNVVVVVVCVVCVVLCVLCVVPPCPVVLVVLSVQLVVCVVVVPPVSNVVSVVVSVVVSVVSSVVSDDDPDPPPPPDPDPPPDDDDD